Protein AF-A0A1B4XFI6-F1 (afdb_monomer_lite)

Secondary structure (DSSP, 8-state):
--------SS-------HHHHHHHHTS-HHHHHHHHHHHHHHHHHT--HHHHHHHHHHHTT--SS--

Foldseek 3Di:
DDDPDDDDDDDDDDDDDPVNVVVLVPDDPVVVVVVVVVVVVVVVVVDDPLNVVLVVCVVVVHHSDDD

Structure (mmCIF, N/CA/C/O backbone):
data_AF-A0A1B4XFI6-F1
#
_entry.id   AF-A0A1B4XFI6-F1
#
loop_
_atom_site.group_PDB
_atom_site.id
_atom_site.type_symbol
_atom_site.label_atom_id
_atom_site.label_alt_id
_atom_site.label_comp_id
_atom_site.label_asym_id
_atom_site.label_entity_id
_atom_site.label_seq_id
_atom_site.pdbx_PDB_ins_code
_atom_site.Cartn_x
_atom_site.Cartn_y
_atom_site.Cartn_z
_atom_site.occupancy
_atom_site.B_iso_or_equiv
_atom_site.auth_seq_id
_atom_site.auth_comp_id
_atom_site.auth_asym_id
_atom_site.auth_atom_id
_atom_site.pdbx_PDB_model_num
ATOM 1 N N . MET A 1 1 ? 12.166 -21.427 22.040 1.00 36.91 1 MET A N 1
ATOM 2 C CA . MET A 1 1 ? 12.422 -22.211 20.815 1.00 36.91 1 MET A CA 1
ATOM 3 C C . MET A 1 1 ? 12.713 -21.239 19.684 1.00 36.91 1 MET A C 1
ATOM 5 O O . MET A 1 1 ? 11.834 -20.466 19.338 1.00 36.91 1 MET A O 1
ATOM 9 N N . GLN A 1 2 ? 13.947 -21.195 19.179 1.00 39.31 2 GLN A N 1
ATOM 10 C CA . GLN A 1 2 ? 14.311 -20.352 18.036 1.00 39.31 2 GLN A CA 1
ATOM 11 C C . GLN A 1 2 ? 14.110 -21.155 16.751 1.00 39.31 2 GLN A C 1
ATOM 13 O O . GLN A 1 2 ? 14.886 -22.059 16.447 1.00 39.31 2 GLN A O 1
ATOM 18 N N . GLY A 1 3 ? 13.038 -20.846 16.022 1.00 43.34 3 GLY A N 1
ATOM 19 C CA . GLY A 1 3 ? 12.834 -21.345 14.668 1.00 43.34 3 GLY A CA 1
ATOM 20 C C . GLY A 1 3 ? 13.853 -20.700 13.735 1.00 43.34 3 GLY A C 1
ATOM 21 O O . GLY A 1 3 ? 13.819 -19.492 13.510 1.00 43.34 3 GLY A O 1
ATOM 22 N N . LYS A 1 4 ? 14.787 -21.498 13.209 1.00 47.81 4 LYS A N 1
ATOM 23 C CA . LYS A 1 4 ? 15.670 -21.089 12.115 1.00 47.81 4 LYS A CA 1
ATOM 24 C C . LYS A 1 4 ? 14.820 -20.918 10.854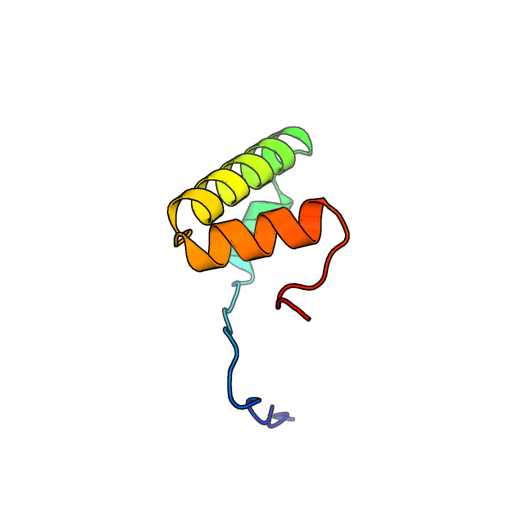 1.00 47.81 4 LYS A C 1
ATOM 26 O O . LYS A 1 4 ? 14.547 -21.894 10.165 1.00 47.81 4 LYS A O 1
ATOM 31 N N . PHE A 1 5 ? 14.407 -19.691 10.546 1.00 56.94 5 PHE A N 1
ATOM 32 C CA . PHE A 1 5 ? 13.884 -19.370 9.221 1.00 56.94 5 PHE A CA 1
ATOM 33 C C . PHE A 1 5 ? 15.050 -19.419 8.229 1.00 56.94 5 PHE A C 1
ATOM 35 O O . PHE A 1 5 ? 15.907 -18.534 8.220 1.00 5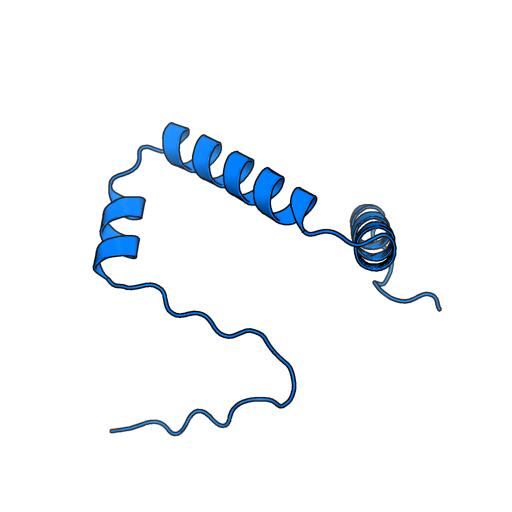6.94 5 PHE A O 1
ATOM 42 N N . SER A 1 6 ? 15.128 -20.475 7.418 1.00 58.38 6 SER A N 1
ATOM 43 C CA . SER A 1 6 ? 16.014 -20.486 6.254 1.00 58.38 6 SER A CA 1
ATOM 44 C C . SER A 1 6 ? 15.583 -19.351 5.324 1.00 58.38 6 SER A C 1
ATOM 46 O O . SER A 1 6 ? 14.465 -19.380 4.809 1.00 58.38 6 SER A O 1
ATOM 48 N N . LYS A 1 7 ? 16.434 -18.336 5.129 1.00 60.69 7 LYS A N 1
ATOM 49 C CA . LYS A 1 7 ? 16.152 -17.253 4.178 1.00 60.69 7 LYS A CA 1
ATOM 50 C C . LYS A 1 7 ? 16.039 -17.850 2.768 1.00 60.69 7 LYS A C 1
ATOM 52 O O . LYS A 1 7 ? 17.018 -18.444 2.316 1.00 60.69 7 LYS A O 1
ATOM 57 N N . PRO A 1 8 ? 14.906 -17.699 2.062 1.00 56.06 8 PRO A N 1
ATOM 5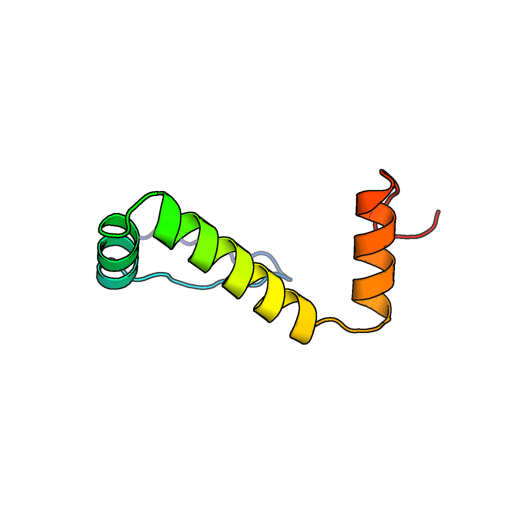8 C CA . PRO A 1 8 ? 14.870 -17.994 0.636 1.00 56.06 8 PRO A CA 1
ATOM 59 C C . PRO A 1 8 ? 15.852 -17.061 -0.092 1.00 56.06 8 PRO A C 1
ATOM 61 O O . PRO A 1 8 ? 15.969 -15.878 0.242 1.00 56.06 8 PRO A O 1
ATOM 64 N N . SER A 1 9 ? 16.607 -17.598 -1.052 1.00 64.38 9 SER A N 1
ATOM 65 C CA . SER A 1 9 ? 17.530 -16.818 -1.878 1.00 64.38 9 SER A CA 1
ATOM 66 C C . SER A 1 9 ? 16.729 -15.935 -2.836 1.00 64.38 9 SER A C 1
ATOM 68 O O . SER A 1 9 ? 16.192 -16.428 -3.825 1.00 64.38 9 SER A O 1
ATOM 70 N N . GLY A 1 10 ? 16.654 -14.639 -2.529 1.00 66.81 10 GLY A N 1
ATOM 71 C CA . GLY A 1 10 ? 15.946 -13.639 -3.330 1.00 66.81 10 GLY A CA 1
ATOM 72 C C . GLY A 1 10 ? 14.585 -13.281 -2.737 1.00 66.81 10 GLY A C 1
ATOM 73 O O . GLY A 1 10 ? 13.596 -13.973 -2.944 1.00 66.81 10 GLY A O 1
ATOM 74 N N . GLY A 1 11 ? 14.542 -12.179 -1.992 1.00 68.50 11 GLY A N 1
ATOM 75 C CA . GLY A 1 11 ? 13.321 -11.624 -1.417 1.00 68.50 11 GLY A CA 1
ATOM 76 C C . GLY A 1 11 ? 13.633 -10.422 -0.532 1.00 68.50 11 GLY A C 1
ATOM 77 O O . GLY A 1 11 ? 14.737 -10.307 0.004 1.00 68.50 11 GLY A O 1
ATOM 78 N N . PHE A 1 12 ? 12.665 -9.523 -0.380 1.00 75.38 12 PHE A N 1
ATOM 79 C CA . PHE A 1 12 ? 12.757 -8.416 0.567 1.00 75.38 12 PHE A CA 1
ATOM 80 C C . PHE A 1 12 ? 12.124 -8.846 1.890 1.00 75.38 12 PHE A C 1
ATOM 82 O O . PHE A 1 12 ? 11.015 -9.374 1.908 1.00 75.38 12 PHE A O 1
ATOM 89 N N . SER A 1 13 ? 12.826 -8.622 2.999 1.00 81.12 13 SER A N 1
ATOM 90 C CA . SER A 1 13 ? 12.282 -8.808 4.344 1.00 81.12 13 SER A CA 1
ATOM 91 C C . SER A 1 13 ? 12.341 -7.483 5.085 1.00 81.12 13 SER A C 1
ATOM 93 O O . SER A 1 13 ? 13.418 -6.894 5.179 1.00 81.12 13 SER A O 1
ATOM 95 N N . TYR A 1 14 ? 11.220 -7.054 5.646 1.00 84.44 14 TYR A N 1
ATOM 96 C CA . TYR A 1 14 ? 11.156 -5.922 6.560 1.00 84.44 14 TYR A CA 1
ATOM 97 C C . TYR A 1 14 ? 10.484 -6.356 7.861 1.00 84.44 14 TYR A C 1
ATOM 99 O O . TYR A 1 14 ? 9.711 -7.314 7.889 1.00 84.44 14 TYR A O 1
ATOM 107 N N . GLN A 1 15 ? 10.832 -5.671 8.944 1.00 92.69 15 GLN A N 1
ATOM 108 C CA . GLN A 1 15 ? 10.214 -5.844 10.252 1.00 92.69 15 GLN A CA 1
ATOM 109 C C . GLN A 1 15 ? 9.335 -4.627 10.530 1.00 92.69 15 GLN A C 1
ATOM 111 O O . GLN A 1 15 ? 9.717 -3.507 10.196 1.00 92.69 15 GLN A O 1
ATOM 116 N N . VAL A 1 16 ? 8.167 -4.865 11.119 1.00 93.31 16 VAL A N 1
ATOM 117 C CA . VAL A 1 16 ? 7.269 -3.826 11.629 1.00 93.31 16 VAL A CA 1
ATOM 118 C C . VAL A 1 16 ? 7.230 -4.008 13.137 1.00 93.31 16 VAL A C 1
ATOM 120 O O . VAL A 1 16 ? 7.006 -5.128 13.596 1.00 93.31 16 VAL A O 1
ATOM 123 N N . SER A 1 17 ? 7.521 -2.952 13.890 1.00 97.31 17 SER A N 1
ATOM 124 C CA . SER A 1 17 ? 7.530 -3.021 15.351 1.00 97.31 17 SER A CA 1
ATOM 125 C C . SER A 1 17 ? 6.111 -3.017 15.920 1.00 97.31 17 SER A C 1
ATOM 127 O O . SER A 1 17 ? 5.165 -2.569 15.263 1.00 97.31 17 SER A O 1
ATOM 129 N N . ASP A 1 18 ? 5.966 -3.482 17.159 1.00 97.75 18 ASP A N 1
ATOM 130 C CA . ASP A 1 18 ? 4.679 -3.480 17.856 1.00 97.75 18 ASP A CA 1
ATOM 131 C C . ASP A 1 18 ? 4.130 -2.050 17.998 1.00 97.75 18 ASP A C 1
ATOM 133 O O . ASP A 1 18 ? 2.947 -1.810 17.767 1.00 97.75 18 ASP A O 1
ATOM 137 N N . GLU A 1 19 ? 4.994 -1.059 18.243 1.00 97.81 19 GLU A N 1
ATOM 138 C CA . GLU A 1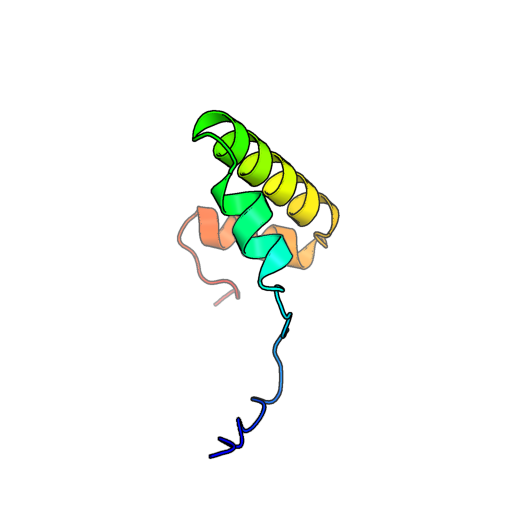 19 ? 4.604 0.353 18.328 1.00 97.81 19 GLU A CA 1
ATOM 139 C C . GLU A 1 19 ? 4.055 0.885 16.996 1.00 97.81 19 GLU A C 1
ATOM 141 O O . GLU A 1 19 ? 3.112 1.680 16.978 1.00 97.81 19 GLU A O 1
ATOM 146 N N . GLN A 1 20 ? 4.616 0.442 15.866 1.00 96.06 20 GLN A N 1
ATOM 147 C CA . GLN A 1 20 ? 4.125 0.812 14.536 1.00 96.06 20 GLN A CA 1
ATOM 148 C C . GLN A 1 20 ? 2.758 0.179 14.251 1.00 96.06 20 GLN A C 1
ATOM 150 O O . GLN A 1 20 ? 1.878 0.840 13.693 1.00 96.06 20 GLN A O 1
ATOM 155 N N . LEU A 1 21 ? 2.560 -1.080 14.659 1.00 96.50 21 LEU A N 1
ATOM 156 C CA . LEU A 1 21 ? 1.271 -1.764 14.542 1.00 96.50 21 LEU A CA 1
ATOM 157 C C . LEU A 1 21 ? 0.201 -1.073 15.388 1.00 96.50 21 LEU A C 1
ATOM 159 O O . LEU A 1 21 ? -0.903 -0.825 14.901 1.00 96.50 21 LEU A O 1
ATOM 163 N N . GLU A 1 22 ? 0.530 -0.708 16.626 1.00 97.75 22 GLU A N 1
ATOM 164 C CA . GLU A 1 22 ? -0.375 0.038 17.495 1.00 97.75 22 GLU A CA 1
ATOM 165 C C . GLU A 1 22 ? -0.724 1.416 16.928 1.00 97.75 22 GLU A C 1
ATOM 167 O O . GLU A 1 22 ? -1.889 1.815 16.966 1.00 97.75 22 GLU A O 1
ATOM 172 N N . ALA A 1 23 ? 0.257 2.146 16.389 1.00 97.12 23 ALA A N 1
ATOM 173 C CA . ALA A 1 23 ? 0.021 3.447 15.771 1.00 97.12 23 ALA A CA 1
ATOM 174 C C . ALA A 1 23 ? -0.956 3.335 14.591 1.00 97.12 23 ALA A C 1
ATOM 176 O O . ALA A 1 23 ? -1.917 4.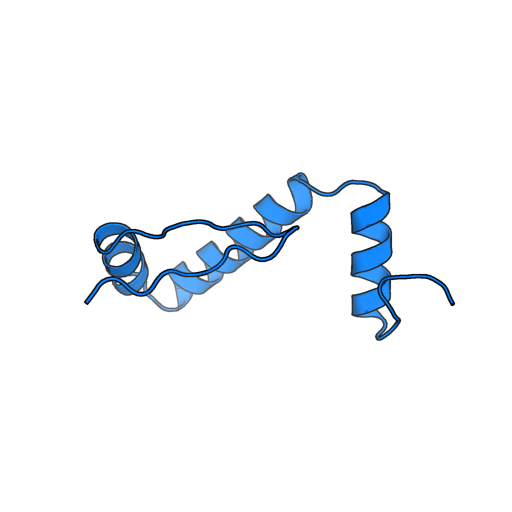101 14.512 1.00 97.12 23 ALA A O 1
ATOM 177 N N . PHE A 1 24 ? -0.771 2.336 13.723 1.00 96.38 24 PHE A N 1
ATOM 178 C CA . PHE A 1 24 ? -1.688 2.074 12.614 1.00 96.38 24 PHE A CA 1
ATOM 179 C C . PHE A 1 24 ? -3.085 1.655 13.099 1.00 96.38 24 PHE A C 1
ATOM 181 O O . PHE A 1 24 ? -4.100 2.087 12.549 1.00 96.38 24 PHE A O 1
ATOM 188 N N . ALA A 1 25 ? -3.164 0.845 14.158 1.00 97.12 25 ALA A N 1
ATOM 189 C CA . ALA A 1 25 ? -4.433 0.381 14.712 1.00 97.12 25 ALA A CA 1
ATOM 190 C C . ALA A 1 25 ? -5.309 1.528 15.245 1.00 97.12 25 ALA A C 1
ATOM 192 O O . ALA A 1 25 ? -6.536 1.427 15.177 1.00 97.12 25 ALA A O 1
ATOM 193 N N . ARG A 1 26 ? -4.700 2.624 15.717 1.00 97.94 26 ARG A N 1
ATOM 194 C CA . ARG A 1 26 ? -5.406 3.819 16.213 1.00 97.94 26 ARG A CA 1
ATOM 195 C C . ARG A 1 26 ? -6.016 4.684 15.106 1.00 97.94 26 ARG A C 1
ATOM 197 O O . ARG A 1 26 ? -6.861 5.518 15.415 1.00 97.94 26 ARG A O 1
ATOM 204 N N . LEU A 1 27 ? -5.627 4.486 13.845 1.00 98.12 27 LEU A N 1
ATOM 205 C CA . LEU A 1 27 ? -6.192 5.222 12.714 1.00 98.12 27 LEU A CA 1
ATOM 206 C C . LEU A 1 27 ? -7.651 4.827 12.468 1.00 98.12 27 LEU A C 1
ATOM 208 O O . LEU A 1 27 ? -7.994 3.636 12.449 1.00 98.12 27 LEU A O 1
ATOM 212 N N . SER A 1 28 ? -8.488 5.824 12.191 1.00 98.44 28 SER A N 1
ATOM 213 C CA . SER A 1 28 ? -9.836 5.638 11.658 1.00 98.44 28 SER A CA 1
ATOM 214 C C . SER A 1 28 ? -9.807 4.975 10.277 1.00 98.44 28 SER A C 1
ATOM 216 O O . SER A 1 28 ? -8.787 4.953 9.585 1.00 98.44 28 SER A O 1
ATOM 218 N N . LEU A 1 29 ? -10.954 4.457 9.827 1.00 97.88 29 LEU A N 1
ATOM 219 C CA . LEU A 1 29 ? -11.067 3.875 8.485 1.00 97.88 29 LEU A CA 1
ATOM 220 C C . LEU A 1 29 ? -10.669 4.867 7.385 1.00 97.88 29 LEU A C 1
ATOM 222 O O . LEU A 1 29 ? -9.994 4.479 6.438 1.00 97.88 29 LEU A O 1
ATOM 226 N N . TYR A 1 30 ? -11.050 6.137 7.525 1.00 98.31 30 TYR A N 1
ATOM 227 C CA . TYR A 1 30 ? -10.713 7.167 6.547 1.00 98.31 30 TYR A CA 1
ATOM 228 C C . TYR A 1 30 ? -9.205 7.443 6.495 1.00 98.31 30 TYR A C 1
ATOM 230 O O . TYR A 1 30 ? -8.620 7.457 5.416 1.00 98.31 30 TYR A O 1
ATOM 238 N N . GLU A 1 31 ? -8.548 7.571 7.647 1.00 98.31 31 GLU A N 1
ATOM 239 C CA . GLU A 1 31 ? -7.093 7.769 7.712 1.00 98.31 31 GLU A CA 1
ATOM 240 C C . GLU A 1 31 ? -6.325 6.566 7.160 1.00 98.31 31 GLU A C 1
ATOM 242 O O . GLU A 1 31 ? -5.308 6.737 6.494 1.00 98.31 31 GLU A O 1
ATOM 247 N N . ARG 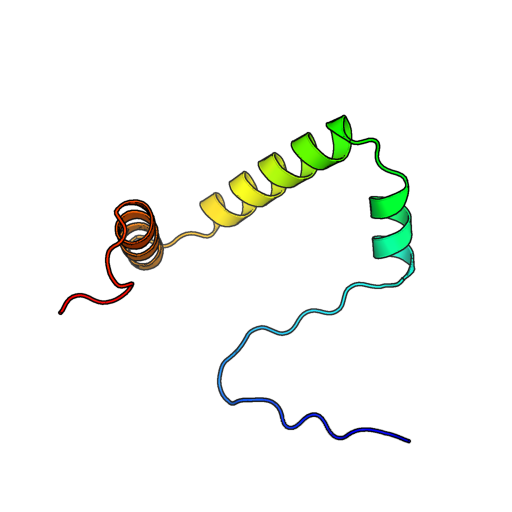A 1 32 ? -6.831 5.343 7.357 1.00 98.06 32 ARG A N 1
ATOM 248 C CA . ARG A 1 32 ? -6.250 4.150 6.723 1.00 98.06 32 ARG A CA 1
ATOM 249 C C . ARG A 1 32 ? -6.368 4.195 5.201 1.00 98.06 32 ARG A C 1
ATOM 251 O O . ARG A 1 32 ? -5.442 3.759 4.526 1.00 98.06 32 ARG A O 1
ATOM 258 N N . LEU A 1 33 ? -7.469 4.715 4.652 1.00 97.81 33 LEU A N 1
ATOM 259 C CA . LEU A 1 33 ? -7.613 4.889 3.201 1.00 97.81 33 LEU A CA 1
ATOM 260 C C . LEU A 1 33 ? -6.631 5.933 2.658 1.00 97.81 33 LEU A C 1
ATOM 262 O O . LEU A 1 33 ? -6.012 5.680 1.628 1.00 97.81 33 LEU A O 1
ATOM 266 N N . ILE A 1 34 ? -6.442 7.049 3.372 1.00 97.94 34 ILE A N 1
ATOM 267 C CA . ILE A 1 34 ? -5.406 8.040 3.040 1.00 97.94 34 ILE A CA 1
ATOM 268 C C . ILE A 1 34 ? -4.029 7.376 3.054 1.00 97.94 34 ILE A C 1
ATOM 270 O O . ILE A 1 34 ? -3.307 7.454 2.066 1.00 97.94 34 ILE A O 1
ATOM 274 N N . TRP A 1 35 ? -3.698 6.651 4.125 1.00 96.31 35 TRP A N 1
ATOM 275 C CA . TRP A 1 35 ? -2.418 5.956 4.247 1.00 96.31 35 TRP A CA 1
ATOM 276 C C . TRP A 1 35 ? -2.183 4.972 3.090 1.00 96.31 35 TRP A C 1
ATOM 278 O O . TRP A 1 35 ? -1.088 4.919 2.537 1.00 96.31 35 TRP A O 1
ATOM 288 N N . VAL A 1 36 ? -3.205 4.211 2.678 1.00 95.62 36 VAL A N 1
ATOM 289 C CA . VAL A 1 36 ? -3.099 3.290 1.532 1.00 95.62 36 VAL A CA 1
ATOM 290 C C . VAL A 1 36 ? -2.799 4.043 0.235 1.00 95.62 36 VAL A C 1
ATOM 292 O O . VAL A 1 36 ? -1.965 3.581 -0.547 1.00 95.62 36 VAL A O 1
ATOM 295 N N . ASP A 1 37 ? -3.444 5.185 -0.005 1.00 96.75 37 ASP A N 1
ATOM 296 C CA . ASP A 1 37 ? -3.182 5.984 -1.205 1.00 96.75 37 ASP A CA 1
ATOM 297 C C . ASP A 1 37 ? -1.782 6.615 -1.177 1.00 96.75 37 ASP A C 1
ATOM 299 O O . ASP A 1 37 ? -1.046 6.534 -2.160 1.00 96.75 37 ASP A O 1
ATOM 303 N N . GLU A 1 38 ? -1.345 7.130 -0.027 1.00 96.25 38 GLU A N 1
ATOM 304 C CA . GLU A 1 38 ? 0.016 7.645 0.163 1.00 96.25 38 GLU A CA 1
ATOM 305 C C . GLU A 1 38 ? 1.076 6.563 -0.076 1.00 96.25 38 GLU A C 1
ATOM 307 O O . GLU A 1 38 ? 2.049 6.788 -0.800 1.00 96.25 38 GLU A O 1
ATOM 312 N N . MET A 1 39 ? 0.879 5.357 0.468 1.00 93.88 39 MET A N 1
ATOM 313 C CA . MET A 1 39 ? 1.779 4.228 0.224 1.00 93.88 39 MET A CA 1
ATOM 314 C C . MET A 1 39 ? 1.776 3.813 -1.246 1.00 93.88 39 MET A C 1
ATOM 316 O O . MET A 1 39 ? 2.835 3.535 -1.813 1.00 93.88 39 MET A O 1
ATOM 320 N N . ARG A 1 40 ? 0.613 3.819 -1.906 1.00 91.00 40 ARG A N 1
ATOM 321 C CA . ARG A 1 40 ? 0.529 3.582 -3.349 1.00 91.00 40 ARG A CA 1
ATOM 322 C C . ARG A 1 40 ? 1.355 4.618 -4.111 1.00 91.00 40 ARG A C 1
ATOM 324 O O . ARG A 1 40 ? 2.189 4.222 -4.922 1.00 91.00 40 ARG A O 1
ATOM 331 N N . LEU A 1 41 ? 1.182 5.911 -3.843 1.00 93.62 41 LEU A N 1
ATOM 332 C CA . LEU A 1 41 ? 1.964 6.976 -4.480 1.00 93.62 41 LEU A CA 1
ATOM 333 C C . LEU A 1 41 ? 3.466 6.796 -4.241 1.00 93.62 41 LEU A C 1
ATOM 335 O O . LEU A 1 41 ? 4.246 6.870 -5.190 1.00 93.62 41 LEU A O 1
ATOM 339 N N . PHE A 1 42 ? 3.869 6.460 -3.015 1.00 90.94 42 PHE A N 1
ATOM 340 C CA . PHE A 1 42 ? 5.259 6.153 -2.690 1.00 90.94 42 PHE A CA 1
ATOM 341 C C . PHE A 1 42 ? 5.820 5.003 -3.536 1.00 90.94 42 PHE A C 1
ATOM 343 O O . PHE A 1 42 ? 6.884 5.142 -4.141 1.00 90.94 42 PHE A O 1
ATOM 350 N N . THR A 1 43 ? 5.089 3.891 -3.659 1.00 86.75 43 THR A N 1
ATOM 351 C CA . THR A 1 43 ? 5.532 2.756 -4.489 1.00 86.75 43 THR A CA 1
ATOM 352 C C . THR A 1 43 ? 5.621 3.113 -5.972 1.00 86.75 43 THR A C 1
ATOM 354 O O . THR A 1 43 ? 6.527 2.644 -6.660 1.00 86.75 43 THR A O 1
ATOM 357 N N . LEU A 1 44 ? 4.729 3.978 -6.469 1.00 88.25 44 LEU A N 1
ATOM 358 C CA . LEU A 1 44 ? 4.764 4.455 -7.850 1.00 88.25 44 LEU A CA 1
ATOM 359 C C . LEU A 1 44 ? 6.015 5.292 -8.135 1.00 88.25 44 LEU A C 1
ATOM 361 O O . LEU A 1 44 ? 6.585 5.152 -9.215 1.00 88.25 44 LEU A O 1
ATOM 365 N N . MET A 1 45 ? 6.474 6.104 -7.176 1.00 90.12 45 MET A N 1
ATOM 366 C CA . MET A 1 45 ? 7.700 6.900 -7.324 1.00 90.12 45 MET A CA 1
ATOM 367 C C . MET A 1 45 ? 8.963 6.040 -7.467 1.00 90.12 45 MET A C 1
ATOM 369 O O . MET A 1 45 ? 9.927 6.473 -8.089 1.00 90.12 45 MET A O 1
ATOM 373 N N . ALA A 1 46 ? 8.967 4.823 -6.919 1.00 88.44 46 ALA A N 1
ATOM 374 C CA . ALA A 1 46 ? 10.104 3.905 -6.990 1.00 88.44 46 ALA A CA 1
ATOM 375 C C . ALA A 1 46 ? 10.122 3.029 -8.262 1.00 88.44 46 ALA A C 1
ATOM 377 O O . ALA A 1 46 ? 11.001 2.176 -8.409 1.00 88.44 46 ALA A O 1
ATOM 378 N N . ARG A 1 47 ? 9.152 3.182 -9.177 1.00 88.94 47 ARG A N 1
ATOM 379 C CA . ARG A 1 47 ? 9.062 2.343 -10.383 1.00 88.94 47 ARG A CA 1
ATOM 380 C C . ARG A 1 47 ? 10.177 2.656 -11.381 1.00 88.94 47 ARG A C 1
ATOM 382 O O . ARG A 1 47 ? 10.512 3.807 -11.641 1.00 88.94 47 ARG A O 1
ATOM 389 N N . THR A 1 48 ? 10.684 1.603 -12.015 1.00 91.56 48 THR A N 1
ATOM 390 C CA . THR A 1 48 ? 11.493 1.685 -13.234 1.00 91.56 48 THR A CA 1
ATOM 391 C C . THR A 1 48 ? 10.577 1.514 -14.453 1.00 91.56 48 THR A C 1
ATOM 393 O O . THR A 1 48 ? 9.433 1.066 -14.304 1.00 91.56 48 THR A O 1
ATOM 396 N N . PRO A 1 49 ? 11.034 1.826 -15.680 1.00 92.94 49 PRO A N 1
ATOM 397 C CA . PRO A 1 49 ? 10.265 1.517 -16.889 1.00 92.94 49 PRO A CA 1
ATOM 398 C C . PRO A 1 49 ? 9.889 0.028 -16.985 1.00 92.94 49 PRO A C 1
ATOM 400 O O . PRO A 1 49 ? 8.749 -0.305 -17.297 1.00 92.94 49 PRO A O 1
ATOM 403 N N . GLU A 1 50 ? 10.811 -0.862 -16.608 1.00 93.19 50 GLU A N 1
ATOM 404 C CA . GLU A 1 50 ? 10.589 -2.313 -16.586 1.00 93.19 50 GLU A CA 1
ATOM 405 C C . GLU A 1 50 ? 9.497 -2.712 -15.585 1.00 93.19 50 GLU A C 1
ATOM 407 O O . GLU A 1 50 ? 8.532 -3.384 -15.949 1.00 93.19 50 GLU A O 1
ATOM 412 N N . THR A 1 51 ? 9.593 -2.286 -14.318 1.00 91.50 51 THR A N 1
ATOM 413 C CA . THR A 1 51 ? 8.548 -2.617 -13.332 1.00 91.50 51 THR A CA 1
ATOM 414 C C . THR A 1 51 ? 7.226 -1.942 -13.672 1.00 91.50 51 THR A C 1
ATOM 416 O O . THR A 1 51 ? 6.160 -2.465 -13.339 1.00 91.50 51 THR A O 1
ATOM 419 N N . THR A 1 52 ? 7.277 -0.828 -14.408 1.00 92.12 52 THR A N 1
ATOM 420 C CA . THR A 1 52 ? 6.089 -0.165 -14.925 1.00 92.12 52 THR A CA 1
ATOM 421 C C . THR A 1 52 ? 5.333 -1.038 -15.905 1.00 92.12 52 THR A C 1
ATOM 423 O O . THR A 1 52 ? 4.145 -1.282 -15.689 1.00 92.12 52 THR A O 1
ATOM 426 N N . GLU A 1 53 ? 6.019 -1.547 -16.921 1.00 93.81 53 GLU A N 1
ATOM 427 C CA . GLU A 1 53 ? 5.432 -2.429 -17.921 1.00 93.81 53 GLU A CA 1
ATOM 428 C C . GLU A 1 53 ? 4.861 -3.699 -17.283 1.00 93.81 53 GLU A C 1
ATOM 430 O O . GLU A 1 53 ? 3.701 -4.042 -17.521 1.00 93.81 53 GLU A O 1
ATOM 435 N N . ARG A 1 54 ? 5.626 -4.351 -16.396 1.00 92.75 54 ARG A N 1
ATOM 436 C CA . ARG A 1 54 ? 5.176 -5.562 -15.689 1.00 92.75 54 ARG A CA 1
ATOM 437 C C . ARG A 1 54 ? 3.892 -5.338 -14.894 1.00 92.75 54 ARG A C 1
ATOM 439 O O . ARG A 1 54 ? 2.996 -6.179 -14.917 1.00 92.75 54 ARG A O 1
ATOM 446 N N . GLN A 1 55 ? 3.782 -4.205 -14.204 1.00 90.50 55 GLN A N 1
ATOM 447 C CA . GLN A 1 55 ? 2.586 -3.876 -13.433 1.00 90.50 55 GLN A CA 1
ATOM 448 C C . GLN A 1 55 ? 1.375 -3.591 -14.336 1.00 90.50 55 GLN A C 1
ATOM 450 O O . GLN A 1 55 ? 0.265 -4.006 -14.007 1.00 90.50 55 GLN A O 1
ATOM 455 N N . GLU A 1 56 ? 1.563 -2.933 -15.484 1.00 92.56 56 GLU A N 1
ATOM 456 C CA . GLU A 1 56 ? 0.464 -2.717 -16.435 1.00 92.56 56 GLU A CA 1
ATOM 457 C C . GLU A 1 56 ? -0.013 -4.022 -17.087 1.00 92.56 56 GLU A C 1
ATOM 459 O O . GLU A 1 56 ? -1.213 -4.177 -17.304 1.00 92.56 56 GLU A O 1
ATOM 464 N N . ARG A 1 57 ? 0.888 -4.981 -17.341 1.00 94.06 57 ARG A N 1
ATOM 465 C CA . ARG A 1 57 ? 0.529 -6.339 -17.792 1.00 94.06 57 ARG A CA 1
ATOM 466 C C . ARG A 1 57 ? -0.379 -7.036 -16.780 1.00 94.06 57 ARG A C 1
ATOM 468 O O . ARG A 1 57 ? -1.481 -7.457 -17.129 1.00 94.06 57 ARG A O 1
ATOM 475 N N . LEU A 1 58 ? 0.012 -7.046 -15.504 1.00 93.00 58 LEU A N 1
ATOM 476 C CA . LEU A 1 58 ? -0.819 -7.598 -14.426 1.00 93.00 58 LEU A CA 1
ATOM 477 C C . LEU A 1 58 ? -2.196 -6.927 -14.343 1.00 93.00 58 LEU A C 1
ATOM 479 O O . LEU A 1 58 ? -3.199 -7.608 -14.145 1.00 93.00 58 LEU A O 1
ATOM 483 N N . ARG A 1 59 ? -2.273 -5.604 -14.542 1.00 89.50 59 ARG A N 1
ATOM 484 C CA . ARG A 1 59 ? -3.546 -4.861 -14.543 1.00 89.50 59 ARG A CA 1
ATOM 485 C C . ARG A 1 59 ? -4.484 -5.290 -15.678 1.00 89.50 59 ARG A C 1
ATOM 487 O O . ARG A 1 59 ? -5.698 -5.157 -15.541 1.00 89.50 59 ARG A O 1
ATOM 494 N N . ARG A 1 60 ? -3.936 -5.800 -16.782 1.00 95.75 60 ARG A N 1
ATOM 495 C CA . ARG A 1 60 ? -4.687 -6.376 -17.909 1.00 95.75 60 ARG A CA 1
ATOM 496 C C . ARG A 1 60 ? -4.969 -7.876 -17.752 1.00 95.75 60 ARG A C 1
ATOM 498 O O . ARG A 1 60 ? -5.651 -8.442 -18.598 1.00 95.75 60 ARG A O 1
ATOM 505 N N . GLY A 1 61 ? -4.488 -8.508 -16.679 1.00 94.50 61 GLY A N 1
ATOM 506 C CA . GLY A 1 61 ? -4.616 -9.951 -16.454 1.00 94.50 61 GLY A CA 1
ATOM 507 C C . GLY A 1 61 ? -3.562 -10.799 -17.178 1.00 94.50 61 GLY A C 1
ATOM 508 O O . GLY A 1 61 ? -3.760 -11.997 -17.345 1.00 94.50 61 GLY A O 1
ATOM 509 N N . GLU A 1 62 ? -2.454 -10.197 -17.614 1.00 95.81 62 GLU A N 1
ATOM 510 C CA . GLU A 1 62 ? -1.348 -10.867 -18.313 1.00 95.81 62 GLU A CA 1
ATOM 511 C C . GLU A 1 62 ? -0.233 -11.302 -17.334 1.00 95.81 62 GLU A C 1
ATOM 513 O O . GLU A 1 62 ? -0.127 -10.789 -16.219 1.00 95.81 62 GLU A O 1
ATOM 518 N N . SER A 1 63 ? 0.656 -12.207 -17.767 1.00 92.69 63 SER A N 1
ATOM 519 C CA . SER A 1 63 ? 1.871 -12.585 -17.017 1.00 92.69 63 SER A CA 1
ATOM 520 C C . SER A 1 63 ? 2.847 -11.407 -16.838 1.00 92.69 63 SER A C 1
ATOM 522 O O . SER A 1 63 ? 2.940 -10.534 -17.704 1.00 92.69 63 SER A O 1
ATOM 524 N N . ILE A 1 64 ? 3.631 -11.408 -15.745 1.00 89.81 64 ILE A N 1
ATOM 525 C CA . ILE A 1 64 ? 4.702 -10.418 -15.483 1.00 89.81 64 ILE A CA 1
ATOM 526 C C . ILE A 1 64 ? 5.876 -10.515 -16.462 1.00 89.81 64 ILE A C 1
ATOM 528 O O . ILE A 1 64 ? 6.680 -9.589 -16.551 1.00 89.81 64 ILE A O 1
ATOM 532 N N . VAL A 1 65 ? 5.998 -11.637 -17.166 1.00 85.56 65 VAL A N 1
ATOM 533 C CA . VAL A 1 65 ? 6.968 -11.837 -18.242 1.00 85.56 65 VAL A CA 1
ATOM 534 C C . VAL A 1 65 ? 6.218 -12.029 -19.563 1.00 85.56 65 VAL A C 1
ATOM 536 O O . VAL A 1 65 ? 5.127 -12.607 -19.551 1.00 85.56 65 VAL A O 1
ATOM 539 N N . PRO A 1 66 ? 6.750 -11.526 -20.691 1.00 76.19 66 PRO A N 1
ATOM 540 C CA . PRO A 1 66 ? 6.306 -11.945 -22.019 1.00 76.19 66 PRO A CA 1
ATOM 541 C C . PRO A 1 66 ? 6.408 -13.465 -22.157 1.00 76.19 66 PRO A C 1
ATOM 543 O O . PRO A 1 66 ? 7.366 -14.048 -21.652 1.00 76.19 66 PRO A O 1
ATOM 546 N N . GLU A 1 67 ? 5.414 -14.075 -22.803 1.00 67.06 67 GLU A N 1
ATOM 547 C CA . GLU A 1 67 ? 5.549 -15.432 -23.348 1.00 67.06 67 GLU A CA 1
ATOM 548 C C . GLU A 1 67 ? 6.407 -15.405 -24.617 1.00 67.06 67 GLU A C 1
ATOM 550 O O . GLU A 1 67 ? 6.343 -14.379 -25.341 1.00 67.06 67 GLU A O 1
#

Organism: NCBI:txid1620215

pLDDT: mean 86.33, std 15.79, range [36.91, 98.44]

Radius of gyration: 17.05 Å; chains: 1; bounding box: 29×30×44 Å

Sequence (67 aa):
MQGKFSKPSGGFSYQVSDEQLEAFARLSLYERLIWVDEMRLFTLMARTPETTERQERLRRGESIVPE